Protein AF-A0A926YHT5-F1 (afdb_monomer_lite)

Structure (mmCIF, N/CA/C/O backbone):
data_AF-A0A926YHT5-F1
#
_entry.id   AF-A0A926YHT5-F1
#
loop_
_atom_site.group_PDB
_atom_site.id
_atom_site.type_symbol
_atom_site.label_atom_id
_atom_site.label_alt_id
_atom_site.label_comp_id
_atom_site.label_asym_id
_atom_site.label_entity_id
_atom_site.label_seq_id
_atom_site.pdbx_PDB_ins_code
_atom_site.Cartn_x
_atom_site.Cartn_y
_atom_site.Cartn_z
_atom_site.occupancy
_atom_site.B_iso_or_equiv
_atom_site.auth_seq_id
_atom_site.auth_comp_id
_atom_site.auth_asym_id
_atom_site.auth_atom_id
_atom_site.pdbx_PDB_model_num
ATOM 1 N N . MET A 1 1 ? -5.245 -3.752 20.534 1.00 78.25 1 MET A N 1
ATOM 2 C CA . MET A 1 1 ? -3.773 -3.584 20.633 1.00 78.25 1 MET A CA 1
ATOM 3 C C . MET A 1 1 ? -3.442 -2.371 19.791 1.00 78.25 1 MET A C 1
ATOM 5 O O . MET A 1 1 ? -3.908 -2.330 18.663 1.00 78.25 1 MET A O 1
ATOM 9 N N . ASN A 1 2 ? -2.732 -1.379 20.326 1.00 85.69 2 ASN A N 1
ATOM 10 C CA . ASN A 1 2 ? -2.566 -0.097 19.635 1.00 85.69 2 ASN A CA 1
ATOM 11 C C . ASN A 1 2 ? -1.141 0.015 19.117 1.00 85.69 2 ASN A C 1
ATOM 13 O O . ASN A 1 2 ? -0.193 -0.160 19.883 1.00 85.69 2 ASN A O 1
ATOM 17 N N . TRP A 1 3 ? -1.008 0.239 17.816 1.00 90.38 3 TRP A N 1
ATOM 18 C CA . TRP A 1 3 ? 0.268 0.453 17.145 1.00 90.38 3 TRP A CA 1
ATOM 19 C C . TRP A 1 3 ? 0.368 1.915 16.718 1.00 90.38 3 TRP A C 1
ATOM 21 O O . TRP A 1 3 ? -0.643 2.604 16.595 1.00 90.38 3 TRP A O 1
ATOM 31 N N . THR A 1 4 ? 1.589 2.377 16.469 1.00 90.81 4 THR A N 1
ATOM 32 C CA . THR A 1 4 ? 1.839 3.694 15.881 1.00 90.81 4 THR A CA 1
ATOM 33 C C . THR A 1 4 ? 2.609 3.492 14.585 1.00 90.81 4 THR A C 1
ATOM 35 O O . THR A 1 4 ? 3.735 2.998 14.609 1.00 90.81 4 THR A O 1
ATOM 38 N N . LEU A 1 5 ? 2.006 3.863 13.458 1.00 88.44 5 LEU A N 1
ATOM 39 C CA . LEU A 1 5 ? 2.601 3.772 12.127 1.00 88.44 5 LEU A CA 1
ATOM 40 C C . LEU A 1 5 ? 2.942 5.180 11.653 1.00 88.44 5 LEU A C 1
ATOM 42 O O . LEU A 1 5 ? 2.043 5.974 11.406 1.00 88.44 5 LEU A O 1
ATOM 46 N N . ASN A 1 6 ? 4.231 5.514 11.567 1.00 85.56 6 ASN A N 1
ATOM 47 C CA . ASN A 1 6 ? 4.690 6.855 11.183 1.00 85.56 6 ASN A CA 1
ATOM 48 C C . ASN A 1 6 ? 3.949 7.992 11.930 1.00 85.56 6 ASN A C 1
ATOM 50 O O . ASN A 1 6 ? 3.399 8.902 11.321 1.00 85.56 6 ASN A O 1
ATOM 54 N N . ASN A 1 7 ? 3.883 7.902 13.262 1.00 88.56 7 ASN A N 1
ATOM 55 C CA . ASN A 1 7 ? 3.134 8.811 14.150 1.00 88.56 7 ASN A CA 1
ATOM 56 C C . ASN A 1 7 ? 1.599 8.798 14.015 1.00 88.56 7 ASN A C 1
ATOM 58 O O . ASN A 1 7 ? 0.930 9.547 14.726 1.00 88.56 7 ASN A O 1
ATOM 62 N N . HIS A 1 8 ? 1.021 7.923 13.192 1.00 84.25 8 HIS A N 1
ATOM 63 C CA . HIS A 1 8 ? -0.423 7.719 13.125 1.00 84.25 8 HIS A CA 1
ATOM 64 C C . HIS A 1 8 ? -0.853 6.565 14.041 1.00 84.25 8 HIS A C 1
ATOM 66 O O . HIS A 1 8 ? -0.306 5.463 13.931 1.00 84.25 8 HIS A O 1
ATOM 72 N N . PRO A 1 9 ? -1.817 6.784 14.953 1.00 89.56 9 PRO A N 1
ATOM 73 C CA . PRO A 1 9 ? -2.351 5.714 15.779 1.00 89.56 9 PRO A CA 1
ATOM 74 C C . PRO A 1 9 ? -3.130 4.720 14.913 1.00 89.56 9 PRO A C 1
ATOM 76 O O . PRO A 1 9 ? -3.958 5.095 14.085 1.00 89.56 9 PRO A O 1
ATOM 79 N N . PHE A 1 10 ? -2.866 3.439 15.133 1.00 91.62 10 PHE A N 1
ATOM 80 C CA . PHE A 1 10 ? 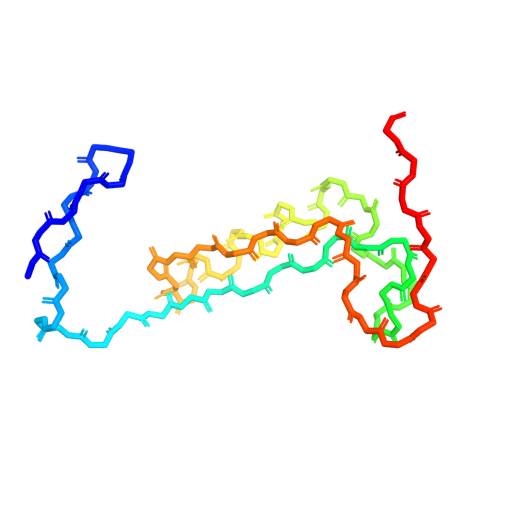-3.505 2.325 14.453 1.00 91.62 10 PHE A CA 1
ATOM 81 C C . PHE A 1 10 ? -4.095 1.379 15.504 1.00 91.62 10 PHE A C 1
ATOM 83 O O . PHE A 1 10 ? -3.384 0.630 16.183 1.00 91.62 10 PHE A O 1
ATOM 90 N N . GLU A 1 11 ? -5.411 1.466 15.692 1.00 93.06 11 GLU A N 1
ATOM 91 C CA . GLU A 1 11 ? -6.145 0.761 16.745 1.00 93.06 11 GLU A CA 1
ATOM 92 C C . GLU A 1 11 ? -6.665 -0.588 16.241 1.00 93.06 11 GLU A C 1
ATOM 94 O O . GLU A 1 11 ? -7.744 -0.710 15.656 1.00 93.06 11 GLU A O 1
ATOM 99 N N . TRP A 1 12 ? -5.887 -1.644 16.483 1.00 90.31 12 TRP A N 1
ATOM 100 C CA . TRP A 1 12 ? -6.229 -2.973 15.993 1.00 90.31 12 TRP A CA 1
ATOM 101 C C . TRP A 1 12 ? -7.533 -3.500 16.598 1.00 90.31 12 TRP A C 1
ATOM 103 O O . TRP A 1 12 ? -7.694 -3.522 17.823 1.00 90.31 12 TRP A O 1
ATOM 113 N N . GLY A 1 13 ? -8.418 -3.999 15.730 1.00 90.75 13 GLY A N 1
ATOM 114 C CA . GLY A 1 13 ? -9.695 -4.613 16.100 1.00 90.75 13 GLY A CA 1
ATOM 115 C C . GLY A 1 13 ? -10.861 -3.637 16.280 1.00 90.75 13 GLY A C 1
ATOM 116 O O . GLY A 1 13 ? -11.973 -4.091 16.530 1.00 90.75 13 GLY A O 1
ATOM 117 N N . GLN A 1 14 ? -10.644 -2.324 16.141 1.00 93.00 14 GLN A N 1
ATOM 118 C CA . GLN A 1 14 ? -11.715 -1.327 16.263 1.00 93.00 14 GLN A CA 1
ATOM 119 C C . GLN A 1 14 ? -12.581 -1.233 14.997 1.00 93.00 14 GLN A C 1
ATOM 121 O O . GLN A 1 14 ? -13.791 -1.033 15.081 1.00 93.00 14 GLN A O 1
ATOM 126 N N . ARG A 1 15 ? -11.967 -1.388 13.820 1.00 93.38 15 ARG A N 1
ATOM 127 C CA . ARG A 1 15 ? -12.643 -1.419 12.518 1.00 93.38 15 ARG A CA 1
ATOM 128 C C . ARG A 1 15 ? -11.889 -2.300 11.527 1.00 93.38 15 ARG A C 1
ATOM 130 O O . ARG A 1 15 ? -10.769 -2.732 11.795 1.00 93.38 15 ARG A O 1
ATOM 137 N N . THR A 1 16 ? -12.508 -2.547 10.375 1.00 94.12 16 THR A N 1
ATOM 138 C CA . THR A 1 16 ? -11.789 -3.093 9.217 1.00 94.12 16 THR A CA 1
ATOM 139 C C . THR A 1 16 ? -10.945 -1.985 8.601 1.00 94.12 16 THR A C 1
ATOM 141 O O . THR A 1 16 ? -11.450 -0.884 8.378 1.00 94.12 16 THR A O 1
ATOM 144 N N . TYR A 1 17 ? -9.679 -2.293 8.341 1.00 94.19 17 TYR A N 1
ATOM 145 C CA . TYR A 1 17 ? -8.755 -1.420 7.630 1.00 94.19 17 TYR A CA 1
ATOM 146 C C . TYR A 1 17 ? -8.520 -1.964 6.225 1.00 94.19 17 TYR A C 1
ATOM 148 O O . TYR A 1 17 ? -8.444 -3.180 6.035 1.00 94.19 17 TYR A O 1
ATOM 156 N N . LEU A 1 18 ? -8.402 -1.068 5.253 1.00 95.31 18 LEU A N 1
ATOM 157 C CA . LEU A 1 18 ? -8.124 -1.414 3.866 1.00 95.31 18 LEU A CA 1
ATOM 158 C C . LEU A 1 18 ? -6.639 -1.229 3.566 1.00 95.31 18 LEU A C 1
ATOM 160 O O . LEU A 1 18 ? -6.074 -0.162 3.791 1.00 95.31 18 LEU A O 1
ATOM 164 N N . MET A 1 19 ? -6.021 -2.277 3.031 1.00 95.75 19 MET A N 1
ATOM 165 C CA . MET A 1 19 ? -4.637 -2.264 2.572 1.00 95.75 19 MET A CA 1
ATOM 166 C C . MET A 1 19 ? -4.620 -2.341 1.048 1.00 95.75 19 MET A C 1
ATOM 168 O O . MET A 1 19 ? -5.056 -3.335 0.467 1.00 95.75 19 MET A O 1
ATOM 172 N N . GLY A 1 20 ? -4.137 -1.284 0.402 1.00 95.88 20 GLY A N 1
ATOM 173 C CA . GLY A 1 20 ? -3.877 -1.279 -1.031 1.00 95.88 20 GLY A CA 1
ATOM 174 C C . GLY A 1 20 ? -2.560 -1.990 -1.333 1.00 95.88 20 GLY A C 1
ATOM 175 O O . GLY 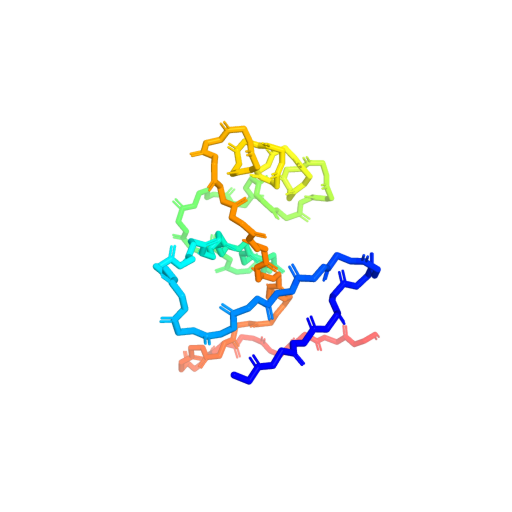A 1 20 ? -1.558 -1.714 -0.683 1.00 95.88 20 GLY A O 1
ATOM 176 N N . VAL A 1 21 ? -2.546 -2.892 -2.313 1.00 93.25 21 VAL A N 1
ATOM 177 C CA . VAL A 1 21 ? -1.344 -3.653 -2.693 1.00 93.25 21 VAL A CA 1
ATOM 178 C C . VAL A 1 21 ? -0.766 -3.092 -3.990 1.00 93.25 21 VAL A C 1
ATOM 180 O O . VAL A 1 21 ? -1.477 -2.987 -4.990 1.00 93.25 21 VAL A O 1
ATOM 183 N N . ILE A 1 22 ? 0.526 -2.769 -3.985 1.00 90.56 22 ILE A N 1
ATOM 184 C CA . ILE A 1 22 ? 1.278 -2.269 -5.140 1.00 90.56 22 ILE A CA 1
ATOM 185 C C . ILE A 1 22 ? 2.467 -3.200 -5.375 1.00 90.56 22 ILE A C 1
ATOM 187 O O . ILE A 1 22 ? 3.429 -3.208 -4.611 1.00 90.56 22 ILE A O 1
ATOM 191 N N . ASN A 1 23 ? 2.414 -3.988 -6.448 1.00 85.94 23 ASN A N 1
ATOM 192 C CA . ASN A 1 23 ? 3.508 -4.880 -6.827 1.00 85.94 23 ASN A CA 1
ATOM 193 C C . ASN A 1 23 ? 4.374 -4.216 -7.900 1.00 85.94 23 ASN A C 1
ATOM 195 O O . ASN A 1 23 ? 3.975 -4.138 -9.060 1.00 85.94 23 ASN A O 1
ATOM 199 N N . VAL A 1 24 ? 5.570 -3.778 -7.519 1.00 78.69 24 VAL A N 1
ATOM 200 C CA . VAL A 1 24 ? 6.561 -3.155 -8.403 1.00 78.69 24 VAL A CA 1
ATOM 201 C C . VAL A 1 24 ? 7.579 -4.222 -8.803 1.00 78.69 24 VAL A C 1
ATOM 203 O O . VAL A 1 24 ? 8.699 -4.255 -8.308 1.00 78.69 24 VAL A O 1
ATOM 206 N N . THR A 1 25 ? 7.156 -5.155 -9.659 1.00 69.81 25 THR A N 1
ATOM 207 C CA . THR A 1 25 ? 8.013 -6.254 -10.143 1.00 69.81 25 THR A CA 1
ATOM 208 C C . THR A 1 25 ? 8.290 -6.094 -11.641 1.00 69.81 25 THR A C 1
ATOM 210 O O . THR A 1 25 ? 7.367 -5.713 -12.377 1.00 69.81 25 THR A O 1
ATOM 213 N N . PRO A 1 26 ? 9.519 -6.386 -12.117 1.00 58.69 26 PRO A N 1
ATOM 214 C CA . PRO A 1 26 ? 9.873 -6.300 -13.541 1.00 58.69 26 PRO A CA 1
ATOM 215 C C . PRO A 1 26 ? 8.962 -7.147 -14.447 1.00 58.69 26 PRO A C 1
ATOM 217 O O . PRO A 1 26 ? 8.706 -6.803 -15.596 1.00 58.69 26 PRO A O 1
ATOM 220 N N . ASP A 1 27 ? 8.443 -8.238 -13.895 1.00 58.38 27 ASP A N 1
ATOM 221 C CA . ASP A 1 27 ? 7.669 -9.298 -14.529 1.00 58.38 27 ASP A CA 1
ATOM 222 C C . ASP A 1 27 ? 6.169 -9.249 -14.154 1.00 58.38 27 ASP A C 1
ATOM 224 O O . ASP A 1 27 ? 5.449 -10.248 -14.241 1.00 58.38 27 ASP A O 1
ATOM 228 N N . SER A 1 28 ? 5.656 -8.069 -13.774 1.00 50.72 28 SER A N 1
ATOM 229 C CA . SER A 1 28 ? 4.231 -7.851 -13.475 1.00 50.72 28 SER A CA 1
ATOM 230 C C . SER A 1 28 ? 3.338 -8.063 -14.714 1.00 50.72 28 SER A C 1
ATOM 232 O O . SER A 1 28 ? 3.079 -7.192 -15.542 1.00 50.72 28 SER A O 1
ATOM 234 N N . PHE A 1 29 ? 2.860 -9.300 -14.811 1.00 45.75 29 PHE A N 1
ATOM 235 C CA . PHE A 1 29 ? 2.162 -9.944 -15.923 1.00 45.75 29 PHE A CA 1
ATOM 236 C C . PHE A 1 29 ? 0.725 -9.444 -16.217 1.00 45.75 29 PHE A C 1
ATOM 238 O O . PHE A 1 29 ? 0.021 -10.097 -16.981 1.00 45.75 29 PHE A O 1
ATOM 245 N N . SER A 1 30 ? 0.242 -8.342 -15.627 1.00 47.34 30 SER A N 1
ATOM 246 C CA . SER A 1 30 ? -1.150 -7.873 -15.819 1.00 47.34 30 SER A CA 1
ATOM 247 C C . SER A 1 30 ? -1.313 -6.618 -16.680 1.00 47.34 30 SER A C 1
ATOM 249 O O . SER A 1 30 ? -2.342 -6.502 -17.334 1.00 47.34 30 SER A O 1
ATOM 251 N N . ASP A 1 31 ? -0.312 -5.731 -16.766 1.00 49.25 31 ASP A N 1
ATOM 252 C CA . ASP A 1 31 ? -0.516 -4.386 -17.351 1.00 49.25 31 ASP A CA 1
ATOM 253 C C . ASP A 1 31 ? 0.549 -3.972 -18.384 1.00 49.25 31 ASP A C 1
ATOM 255 O O . ASP A 1 31 ? 0.723 -2.794 -18.692 1.00 49.25 31 ASP A O 1
ATOM 259 N N . GLY A 1 32 ? 1.291 -4.932 -18.946 1.00 43.25 32 GLY A N 1
ATOM 260 C CA . GLY A 1 32 ? 2.210 -4.661 -20.061 1.00 43.25 32 GLY A CA 1
ATOM 261 C C . GLY A 1 32 ? 3.445 -3.830 -19.692 1.00 43.25 32 GLY A C 1
ATOM 262 O O . GLY A 1 32 ? 3.953 -3.090 -20.529 1.00 43.25 32 GLY A O 1
ATOM 263 N N . GLY A 1 33 ? 3.929 -3.928 -18.449 1.00 50.22 33 GLY A N 1
ATOM 264 C CA . GLY A 1 33 ? 5.131 -3.218 -17.994 1.00 50.22 33 GLY A CA 1
ATOM 265 C C . GLY A 1 33 ? 4.908 -1.755 -17.594 1.00 50.22 33 GLY A C 1
ATOM 266 O O . GLY A 1 33 ? 5.877 -1.075 -17.256 1.00 50.22 33 GLY A O 1
ATOM 267 N N . GLN A 1 34 ? 3.661 -1.266 -17.570 1.00 49.91 34 GLN A N 1
ATOM 268 C CA . GLN A 1 34 ? 3.357 0.127 -17.214 1.00 49.91 34 GLN A CA 1
ATOM 269 C C . GLN A 1 34 ? 3.674 0.499 -15.756 1.00 49.91 34 GLN A C 1
ATOM 271 O O . GLN A 1 34 ? 3.847 1.678 -15.486 1.00 49.91 34 GLN A O 1
ATOM 276 N N . PHE A 1 35 ? 3.841 -0.467 -14.843 1.00 54.16 35 PHE A N 1
ATOM 277 C CA . PHE A 1 35 ? 4.196 -0.234 -13.430 1.00 54.16 35 PHE A CA 1
ATOM 278 C C . PHE A 1 35 ? 5.679 -0.458 -13.096 1.00 54.16 35 PHE A C 1
ATOM 280 O O . PHE A 1 35 ? 6.049 -0.555 -11.929 1.00 54.16 35 PHE A O 1
ATOM 287 N N . THR A 1 36 ? 6.548 -0.547 -14.106 1.00 58.78 36 THR A N 1
ATOM 288 C CA . THR A 1 36 ? 7.999 -0.722 -13.892 1.00 58.78 36 THR A CA 1
ATOM 289 C C . THR A 1 36 ? 8.730 0.585 -13.582 1.00 58.78 36 THR A C 1
ATOM 291 O O . THR A 1 36 ? 9.923 0.572 -13.283 1.00 58.78 36 THR A O 1
ATOM 294 N N . THR A 1 37 ? 8.027 1.719 -13.629 1.00 69.88 37 THR A N 1
ATOM 295 C CA . THR A 1 37 ? 8.585 3.036 -13.327 1.00 69.88 37 THR A CA 1
ATOM 296 C C . THR A 1 37 ? 8.090 3.540 -11.976 1.00 69.88 37 THR A C 1
ATOM 298 O O . THR A 1 37 ? 6.961 3.275 -11.556 1.00 69.88 37 THR A O 1
ATOM 301 N N . LEU A 1 38 ? 8.943 4.315 -11.303 1.00 80.44 38 LEU A N 1
ATOM 302 C CA . LEU A 1 38 ? 8.601 4.998 -10.056 1.00 80.44 38 LEU A CA 1
ATOM 303 C C . LEU A 1 38 ? 7.309 5.817 -10.194 1.00 80.44 38 LEU A C 1
ATOM 305 O O . LEU A 1 38 ? 6.470 5.792 -9.299 1.00 80.44 38 LEU A O 1
ATOM 309 N N . ASP A 1 39 ? 7.131 6.491 -11.331 1.00 83.12 39 ASP A N 1
ATOM 310 C CA . ASP A 1 39 ? 5.979 7.356 -11.588 1.00 83.12 39 ASP A CA 1
ATOM 311 C C . ASP A 1 39 ? 4.657 6.584 -11.587 1.00 83.12 39 ASP A C 1
ATOM 313 O O . ASP A 1 39 ? 3.664 7.053 -11.035 1.00 83.12 39 ASP A O 1
ATOM 317 N N . ALA A 1 40 ? 4.637 5.379 -12.157 1.00 82.94 40 ALA A N 1
ATOM 318 C CA . ALA A 1 40 ? 3.437 4.556 -12.191 1.00 82.94 40 ALA A CA 1
ATOM 319 C C . ALA A 1 40 ? 3.105 3.956 -10.819 1.00 82.94 40 ALA A C 1
ATOM 321 O O . ALA A 1 40 ? 1.942 3.948 -10.413 1.00 82.94 40 ALA A O 1
ATOM 322 N N . ALA A 1 41 ? 4.122 3.513 -10.072 1.00 86.50 41 ALA A N 1
ATOM 323 C CA . ALA A 1 41 ? 3.942 3.077 -8.688 1.00 86.50 41 ALA A CA 1
ATOM 324 C C . ALA A 1 41 ? 3.411 4.222 -7.807 1.00 86.50 41 ALA A C 1
ATOM 326 O O . ALA A 1 41 ? 2.514 4.016 -6.988 1.00 86.50 41 ALA A O 1
ATOM 327 N N . LEU A 1 42 ? 3.914 5.442 -8.019 1.00 91.12 42 LEU A N 1
ATOM 328 C CA . LEU A 1 42 ? 3.464 6.637 -7.314 1.00 91.12 42 LEU A CA 1
ATOM 329 C C . LEU A 1 42 ? 2.023 7.010 -7.681 1.00 91.12 42 LEU A C 1
ATOM 331 O O . LEU A 1 42 ? 1.218 7.267 -6.788 1.00 91.12 42 LEU A O 1
ATOM 335 N N . ALA A 1 43 ? 1.675 6.996 -8.969 1.00 92.19 43 ALA A N 1
ATOM 336 C CA . ALA A 1 43 ? 0.313 7.259 -9.424 1.00 92.19 43 ALA A CA 1
ATOM 337 C C . ALA A 1 43 ? -0.686 6.257 -8.821 1.00 92.19 43 ALA A C 1
ATOM 339 O O . ALA A 1 43 ? -1.744 6.656 -8.336 1.00 92.19 43 ALA A O 1
ATOM 340 N N . GLN A 1 44 ? -0.323 4.971 -8.772 1.00 92.88 44 GLN A N 1
ATOM 341 C CA . GLN A 1 44 ? -1.145 3.937 -8.146 1.00 92.88 44 GLN A CA 1
ATOM 342 C C . GLN A 1 44 ? -1.288 4.147 -6.632 1.00 92.88 44 GLN A C 1
ATOM 344 O O . GLN A 1 44 ? -2.381 3.982 -6.090 1.00 92.88 44 GLN A O 1
ATOM 349 N N . ALA A 1 45 ? -0.209 4.532 -5.944 1.00 94.44 45 ALA A N 1
ATOM 350 C CA . ALA A 1 45 ? -0.246 4.842 -4.516 1.00 94.44 45 ALA A CA 1
ATOM 351 C C . ALA A 1 45 ? -1.200 6.000 -4.206 1.00 94.44 45 ALA A C 1
ATOM 353 O O . ALA A 1 45 ? -2.004 5.898 -3.278 1.00 94.44 45 ALA A O 1
ATOM 354 N N . ILE A 1 46 ? -1.151 7.063 -5.013 1.00 96.69 46 ILE A N 1
ATOM 355 C CA . ILE A 1 46 ? -2.057 8.210 -4.893 1.00 96.69 46 ILE A CA 1
ATOM 356 C C . ILE A 1 46 ? -3.504 7.766 -5.123 1.00 96.69 46 ILE A C 1
ATOM 358 O O . ILE A 1 46 ? -4.355 8.028 -4.279 1.00 96.69 46 ILE A O 1
ATOM 362 N N . ALA A 1 47 ? -3.774 7.023 -6.199 1.00 96.88 47 ALA A N 1
ATOM 363 C CA . ALA A 1 47 ? -5.123 6.555 -6.514 1.00 96.88 47 ALA A CA 1
ATOM 364 C C . ALA A 1 47 ? -5.718 5.664 -5.407 1.00 96.88 47 ALA A C 1
ATOM 366 O O . ALA A 1 47 ? -6.891 5.797 -5.064 1.00 96.88 47 ALA A O 1
ATOM 367 N N . LEU A 1 48 ? -4.918 4.771 -4.813 1.00 97.00 48 LEU A N 1
ATOM 368 C CA . LEU A 1 48 ? -5.357 3.921 -3.701 1.00 97.00 48 LEU A CA 1
ATOM 369 C C . LEU A 1 48 ? -5.633 4.730 -2.429 1.00 97.00 48 LEU A C 1
ATOM 371 O O . LEU A 1 48 ? -6.616 4.461 -1.739 1.00 97.00 48 LEU A O 1
ATOM 375 N N . ALA A 1 49 ? -4.799 5.729 -2.133 1.00 95.56 49 ALA A N 1
ATOM 376 C CA . ALA A 1 49 ? -5.029 6.631 -1.010 1.00 95.56 49 ALA A CA 1
ATOM 377 C C . ALA A 1 49 ? -6.324 7.443 -1.200 1.00 95.56 49 ALA A C 1
ATOM 379 O O . ALA A 1 49 ? -7.141 7.519 -0.285 1.00 95.56 49 ALA A O 1
ATOM 380 N N . GLU A 1 50 ? -6.561 7.980 -2.401 1.00 97.81 50 GLU A N 1
ATOM 381 C CA . GLU A 1 50 ? -7.795 8.701 -2.747 1.00 97.81 5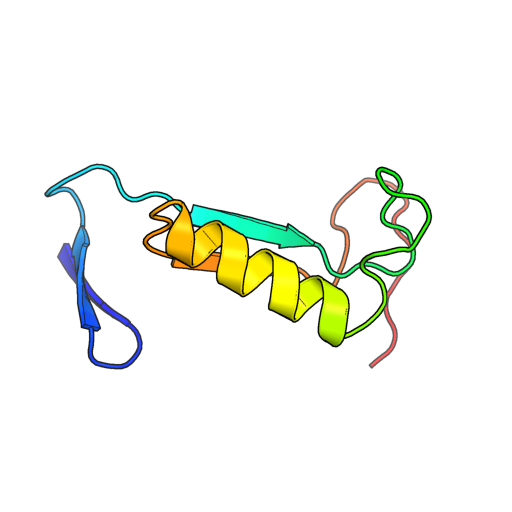0 GLU A CA 1
ATOM 38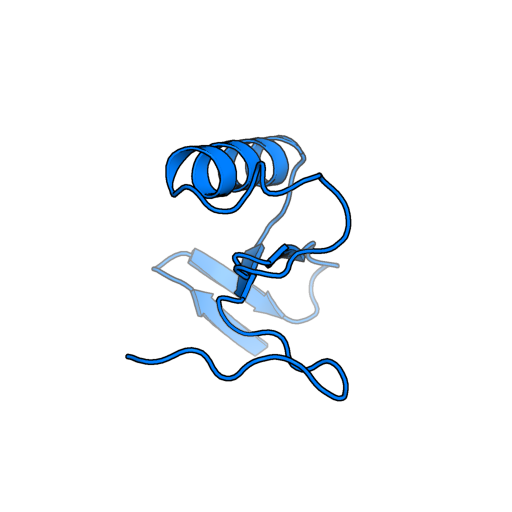2 C C . GLU A 1 50 ? -9.039 7.800 -2.705 1.00 97.81 50 GLU A C 1
ATOM 384 O O . GLU A 1 50 ? -10.119 8.248 -2.320 1.00 97.81 50 GLU A O 1
ATOM 389 N N . ALA A 1 51 ? -8.888 6.514 -3.033 1.00 97.56 51 ALA A N 1
ATOM 390 C CA . ALA A 1 51 ? -9.946 5.512 -2.916 1.00 97.56 51 ALA A CA 1
ATOM 391 C C . ALA A 1 51 ? -10.235 5.079 -1.463 1.00 97.56 51 ALA A C 1
ATOM 393 O O . ALA A 1 51 ? -11.174 4.314 -1.230 1.00 97.56 51 ALA A O 1
ATOM 394 N N . GLY A 1 52 ? -9.462 5.562 -0.484 1.00 96.19 52 GLY A N 1
ATOM 395 C CA . GLY A 1 52 ? -9.681 5.303 0.938 1.00 96.19 52 GLY A CA 1
ATOM 396 C C . GLY A 1 52 ? -8.912 4.107 1.499 1.00 96.19 52 GLY A C 1
ATOM 397 O O . GLY A 1 52 ? -9.344 3.531 2.498 1.00 96.19 52 GLY A O 1
ATOM 398 N N . ALA A 1 53 ? -7.792 3.712 0.886 1.00 96.62 53 ALA A N 1
ATOM 399 C CA . ALA A 1 53 ? -6.868 2.781 1.526 1.00 96.62 53 ALA A CA 1
ATOM 400 C C . ALA A 1 53 ? -6.287 3.407 2.808 1.00 96.62 53 ALA A C 1
ATOM 402 O O . ALA A 1 53 ? -5.798 4.535 2.799 1.00 96.62 53 ALA A O 1
ATOM 403 N N . ASP A 1 54 ? -6.312 2.659 3.911 1.00 93.50 54 ASP A N 1
ATOM 404 C CA . ASP A 1 54 ? -5.721 3.077 5.186 1.00 93.50 54 ASP A CA 1
ATOM 405 C C . ASP A 1 54 ? -4.208 2.798 5.231 1.00 93.50 54 ASP A C 1
ATOM 407 O O . ASP A 1 54 ? -3.468 3.417 5.996 1.00 93.50 54 ASP A O 1
ATOM 411 N N . LEU A 1 55 ? -3.759 1.820 4.439 1.00 93.50 55 LEU A N 1
ATOM 412 C CA . LEU A 1 55 ? -2.389 1.322 4.371 1.00 93.50 55 LEU A CA 1
ATOM 413 C C . LEU A 1 55 ? -2.028 0.989 2.924 1.00 93.50 55 LEU A C 1
ATOM 415 O O . LEU A 1 55 ? -2.893 0.606 2.136 1.00 93.50 55 LEU A O 1
ATOM 419 N N . LEU A 1 56 ? -0.737 1.052 2.606 1.00 94.12 56 LEU A N 1
ATOM 420 C CA . LEU A 1 56 ? -0.190 0.556 1.347 1.00 94.12 56 LEU A CA 1
ATOM 421 C C . LEU A 1 56 ? 0.855 -0.527 1.633 1.00 94.12 56 LEU A C 1
ATOM 423 O O . LEU A 1 56 ? 1.728 -0.332 2.477 1.00 94.12 56 LEU A O 1
ATOM 427 N N . ASP A 1 57 ? 0.762 -1.644 0.919 1.00 93.50 57 ASP A N 1
ATOM 428 C CA . ASP A 1 57 ? 1.748 -2.724 0.895 1.00 93.50 57 ASP A CA 1
ATOM 429 C C . ASP A 1 57 ? 2.480 -2.701 -0.450 1.00 93.50 57 ASP A C 1
ATOM 431 O O . ASP A 1 57 ? 1.862 -2.870 -1.504 1.00 93.50 57 ASP A O 1
ATOM 435 N N . ILE A 1 58 ? 3.783 -2.418 -0.417 1.00 90.81 58 ILE A N 1
ATOM 436 C CA . ILE A 1 58 ? 4.605 -2.200 -1.611 1.00 90.81 58 ILE A CA 1
ATOM 437 C C . ILE A 1 58 ? 5.597 -3.357 -1.739 1.00 90.81 58 ILE A C 1
ATOM 439 O O . ILE A 1 58 ? 6.577 -3.436 -0.998 1.00 90.81 58 ILE A O 1
ATOM 443 N N . GLY A 1 59 ? 5.353 -4.244 -2.703 1.00 88.31 59 GLY A N 1
ATOM 444 C CA . GLY A 1 59 ? 6.176 -5.423 -2.969 1.00 88.31 59 GLY A CA 1
ATOM 445 C C . GLY A 1 59 ? 7.073 -5.236 -4.190 1.00 88.31 59 GLY A C 1
ATOM 446 O O . GLY A 1 59 ? 6.578 -5.172 -5.312 1.00 88.31 59 GLY A O 1
ATOM 447 N N . GLY A 1 60 ? 8.393 -5.189 -3.989 1.00 82.56 60 GLY A N 1
ATOM 448 C CA . GLY A 1 60 ? 9.385 -5.105 -5.076 1.00 82.56 60 GLY A CA 1
ATOM 449 C C . GLY A 1 60 ? 9.814 -6.457 -5.661 1.00 82.56 60 GLY A C 1
ATOM 450 O O . GLY A 1 60 ? 10.502 -6.509 -6.676 1.00 82.56 60 GLY A O 1
ATOM 451 N N . GLN A 1 61 ? 9.420 -7.562 -5.024 1.00 82.81 61 GLN A N 1
ATOM 452 C CA . GLN A 1 61 ? 9.810 -8.915 -5.411 1.00 82.81 61 GLN A CA 1
ATOM 453 C C . GLN A 1 61 ? 8.590 -9.831 -5.429 1.00 82.81 61 GLN A C 1
ATOM 455 O O . GLN A 1 61 ? 7.800 -9.867 -4.484 1.00 82.81 61 GLN A O 1
ATOM 460 N N . SER A 1 62 ? 8.450 -10.599 -6.508 1.00 80.94 62 SER A N 1
ATOM 461 C CA . SER A 1 62 ? 7.383 -11.586 -6.633 1.00 80.94 62 SER A CA 1
ATOM 462 C C . SER A 1 62 ? 7.705 -12.822 -5.792 1.00 80.94 62 SER A C 1
ATOM 464 O O . SER A 1 62 ? 8.797 -13.378 -5.869 1.00 80.94 62 SER A O 1
ATOM 466 N N . THR A 1 63 ? 6.729 -13.281 -5.009 1.00 81.62 63 THR A N 1
ATOM 467 C CA . THR A 1 63 ? 6.787 -14.539 -4.241 1.00 81.62 63 THR A CA 1
ATOM 468 C C . THR A 1 63 ? 6.087 -15.697 -4.958 1.00 81.62 63 THR A C 1
ATOM 470 O O . THR A 1 63 ? 5.880 -16.768 -4.385 1.00 81.62 63 THR A O 1
ATOM 473 N N . ARG A 1 64 ? 5.686 -15.495 -6.219 1.00 81.88 64 ARG A N 1
ATOM 474 C CA . ARG A 1 64 ? 5.023 -16.522 -7.029 1.00 81.88 64 ARG A CA 1
ATOM 475 C C . ARG A 1 64 ? 6.020 -17.628 -7.415 1.00 81.88 64 ARG A C 1
ATOM 477 O O . ARG A 1 64 ? 7.214 -17.351 -7.542 1.00 81.88 64 ARG A O 1
ATOM 484 N N . PRO A 1 65 ? 5.557 -18.873 -7.637 1.00 77.75 65 PRO A N 1
ATOM 485 C CA . PRO A 1 65 ? 6.417 -19.937 -8.148 1.00 77.75 65 PRO A CA 1
ATOM 486 C C . PRO A 1 65 ? 7.157 -19.497 -9.420 1.00 77.75 65 PRO A C 1
ATOM 488 O O . PRO A 1 65 ? 6.567 -18.852 -10.282 1.00 77.75 65 PRO A O 1
ATOM 491 N N . GLN A 1 66 ? 8.445 -19.842 -9.514 1.00 77.88 66 GLN A N 1
ATOM 492 C CA . GLN A 1 66 ? 9.336 -19.498 -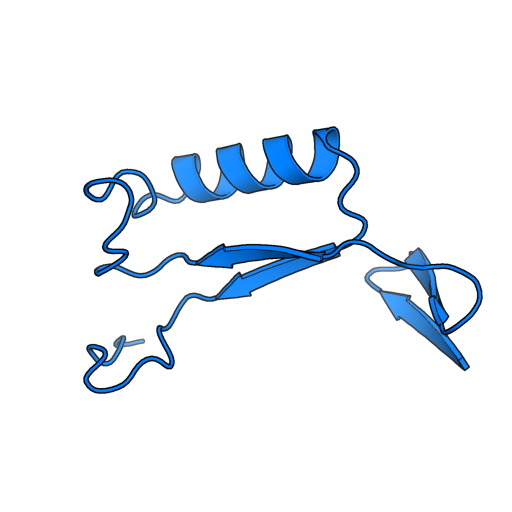10.635 1.00 77.88 66 GLN A CA 1
ATOM 493 C C . GLN A 1 66 ? 9.541 -17.992 -10.905 1.00 77.88 66 GLN A C 1
ATOM 495 O O . GLN A 1 66 ? 9.975 -17.633 -11.997 1.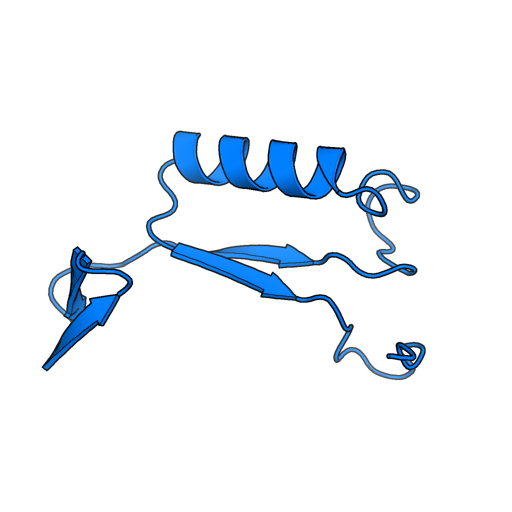00 77.88 66 GLN A O 1
ATOM 500 N N . ALA A 1 67 ? 9.260 -17.113 -9.936 1.00 77.25 67 ALA A N 1
ATOM 501 C CA . ALA A 1 67 ? 9.588 -15.694 -10.052 1.00 77.25 67 ALA A CA 1
ATOM 502 C C . ALA A 1 67 ? 11.094 -15.467 -10.267 1.00 77.25 67 ALA A C 1
ATOM 504 O O . ALA A 1 67 ? 11.923 -16.165 -9.674 1.00 77.25 67 ALA A O 1
ATOM 505 N N . SER A 1 68 ? 11.432 -14.471 -11.088 1.00 75.94 68 SER A N 1
ATOM 506 C CA . SER A 1 68 ? 12.824 -14.062 -11.280 1.00 75.94 68 SER A CA 1
ATOM 507 C C . SER A 1 68 ? 13.356 -13.416 -10.001 1.00 75.94 68 SER A C 1
ATOM 509 O O . SER A 1 68 ? 12.656 -12.643 -9.342 1.00 75.94 68 SER A O 1
ATOM 511 N N . GLU A 1 69 ? 14.595 -13.734 -9.633 1.00 77.88 69 GLU A N 1
ATOM 512 C CA . GLU A 1 69 ? 15.244 -13.108 -8.484 1.00 77.88 69 GLU A CA 1
ATOM 513 C C . GLU A 1 69 ? 15.586 -11.648 -8.806 1.00 77.88 69 GLU A C 1
ATOM 515 O O . GLU A 1 69 ? 16.054 -11.332 -9.902 1.00 77.88 69 GLU A O 1
ATOM 520 N N . VAL A 1 70 ? 15.333 -10.752 -7.853 1.00 74.06 70 VAL A N 1
ATOM 521 C CA . VAL A 1 70 ? 15.653 -9.329 -7.989 1.00 74.06 70 VAL A CA 1
ATOM 522 C C . VAL A 1 70 ? 17.029 -9.095 -7.373 1.00 74.06 70 VAL A C 1
ATOM 524 O O . VAL A 1 70 ? 17.234 -9.362 -6.191 1.00 74.06 70 VAL A O 1
ATOM 527 N N . SER A 1 71 ? 17.980 -8.611 -8.171 1.00 73.88 71 SER A N 1
ATOM 528 C CA . SER A 1 71 ? 19.307 -8.214 -7.688 1.00 73.88 71 SER A CA 1
ATOM 529 C C . SER A 1 71 ? 19.252 -6.869 -6.955 1.00 73.88 71 SER A C 1
ATOM 531 O O . SER A 1 71 ? 18.525 -5.974 -7.389 1.00 73.88 71 SER A O 1
ATOM 533 N N . LEU A 1 72 ? 20.045 -6.730 -5.888 1.00 64.00 72 LEU A N 1
ATOM 534 C CA . LEU A 1 72 ? 20.209 -5.495 -5.105 1.00 64.00 72 LEU A CA 1
ATOM 535 C C . LEU A 1 72 ? 21.179 -4.498 -5.751 1.00 64.00 72 LEU A C 1
ATOM 537 O O . LEU A 1 72 ? 22.162 -4.957 -6.378 1.00 64.00 72 LEU A O 1
#

Secondary structure (DSSP, 8-state):
-EEEETTEEEETTSS---EEEEE--TT-TTTTTTTSSHHHHHHHHHHHHHTT-SEEEEESS--STTPPPPP-

Radius of gyration: 14.75 Å; chains: 1; bounding box: 33×29×41 Å

pLDDT: mean 81.99, std 15.05, range [43.25, 97.81]

Sequence (72 aa):
MNWTLNNHPFEWGQRTYLMGVINVTPDSFSDGGQFTTLDAALAQAIALAEAGADLLDIGGQSTRPQASEVSL

Foldseek 3Di:
DWDADVNRIDDPPPDDAAEAEAEQECPPPPPPRQSVDPVNSVVSVVVCVVVPHPHYHYHHFDPDPPGDDDDD